Protein AF-A0A2V5UX01-F1 (afdb_monomer_lite)

Radius of gyration: 16.09 Å; chains: 1; bounding box: 35×37×45 Å

Foldseek 3Di:
DDADPVRHDDDDAPPPPADAWADWDADPVRWIWIFHQQQQWIFTAHVRRHTPDIAAGGNDADDDRRTANRWAEKEADPQLKMKIRRFPGFWKIWIAHNVRHTDDMFEGDDQDFRHAPGFHDWYDDHQKIWTCRLVSQKIWIDGPRSHTDDIDHHPPVRNPPDDSVVVVVVVVVVPVPD

pLDDT: mean 90.13, std 15.72, range [29.72, 98.81]

Secondary structure (DSSP, 8-state):
-EE-TT--EEE---TTT-SSEEEEEE-TTS-EEEEETTTTEEEEE-TT--EEEEEE-TT---SSSS--SSEEEEEE-TTS-EEEEE-SSS-EEEEE-TTS-EEEEE--BSSSTT-BS-EEEEEEETTEEEEEETTTTEEEEEETT--EEEEEE--TTTTTTS-HHHHHHHHHHTTS--

Sequence (178 aa):
MEFDSSGKFIRSIADDLFVTAHTVRVDAEDKIWTTDVGAHVVLKLSPEGRVLLALGRMRMPGDDVLHFNQPTDVAFDRDGNFYVTDGEGNSRVLKFDKYGNVLLGWGMKGSGPGQFDLPHSIAIDGDLVYVGDRENARIQIFDRNGRFLREWKLGPLLVFALHPIILLTCAMQSRAAF

Structure (mmCIF, N/CA/C/O backbone):
data_AF-A0A2V5UX01-F1
#
_entry.id   AF-A0A2V5UX01-F1
#
loop_
_atom_site.group_PDB
_atom_site.id
_atom_site.type_symbol
_atom_site.label_atom_id
_atom_site.label_alt_id
_atom_site.label_comp_id
_atom_site.label_asym_id
_atom_site.label_entity_id
_atom_site.label_seq_id
_atom_site.pdbx_PDB_ins_code
_atom_site.Cartn_x
_atom_site.Cartn_y
_atom_site.Cartn_z
_atom_site.occupancy
_atom_site.B_iso_or_equiv
_atom_site.auth_seq_id
_atom_site.auth_comp_id
_atom_site.auth_asym_id
_atom_site.auth_atom_id
_atom_site.pdbx_PDB_model_num
ATOM 1 N N . MET A 1 1 ? -7.354 8.262 15.569 1.00 89.50 1 MET A N 1
ATOM 2 C CA . MET A 1 1 ? -8.396 9.235 15.971 1.00 89.50 1 MET A CA 1
ATOM 3 C C . MET A 1 1 ? -9.521 9.233 14.951 1.00 89.50 1 MET A C 1
ATOM 5 O O . MET A 1 1 ? -9.234 9.153 13.763 1.00 89.50 1 MET A O 1
ATOM 9 N N . GLU A 1 2 ? -10.763 9.326 15.413 1.00 91.88 2 GLU A N 1
ATOM 10 C CA . GLU A 1 2 ? -11.978 9.385 14.597 1.00 91.88 2 GLU A CA 1
ATOM 11 C C . GLU A 1 2 ? -12.677 10.735 14.804 1.00 91.88 2 GLU A C 1
ATOM 13 O O . GLU A 1 2 ? -12.771 11.226 15.935 1.00 91.88 2 GLU A O 1
ATOM 18 N N . PHE A 1 3 ? -13.164 11.325 13.714 1.00 95.12 3 PHE A N 1
ATOM 19 C CA . PHE A 1 3 ? -13.845 12.617 13.695 1.00 95.12 3 PHE A CA 1
ATOM 20 C C . PHE A 1 3 ? -15.137 12.502 12.885 1.00 95.12 3 PHE A C 1
ATOM 22 O O . PHE A 1 3 ? -15.183 11.755 11.909 1.00 95.12 3 PHE A O 1
ATOM 29 N N . ASP A 1 4 ? -16.175 13.245 13.269 1.00 94.81 4 ASP A N 1
ATOM 30 C CA . ASP A 1 4 ? -17.391 13.338 12.461 1.00 94.81 4 ASP A CA 1
ATOM 31 C C . ASP A 1 4 ? -17.188 14.232 11.225 1.00 94.81 4 ASP A C 1
ATOM 33 O O . ASP A 1 4 ? -16.156 14.882 11.048 1.00 94.81 4 ASP A O 1
ATOM 37 N N . SER A 1 5 ? -18.204 14.296 10.363 1.00 95.31 5 SER A N 1
ATOM 38 C CA . SER A 1 5 ? -18.174 15.123 9.146 1.00 95.31 5 SER A CA 1
ATOM 39 C C . SER A 1 5 ? -18.005 16.632 9.393 1.00 95.31 5 SER A C 1
ATOM 41 O O . SER A 1 5 ? -17.658 17.358 8.465 1.00 95.31 5 SER A O 1
ATOM 43 N N . SER A 1 6 ? -18.223 17.111 10.624 1.00 96.75 6 SER A N 1
ATOM 44 C CA . SER A 1 6 ? -17.967 18.502 11.022 1.00 96.75 6 SER A CA 1
ATOM 45 C C . SER A 1 6 ? -16.537 18.727 11.532 1.00 96.75 6 SER A C 1
ATOM 47 O O . SER A 1 6 ? -16.153 19.863 11.806 1.00 96.75 6 SER A O 1
ATOM 49 N N . GLY A 1 7 ? -15.741 17.659 11.657 1.00 95.56 7 GLY A N 1
ATOM 50 C CA . GLY A 1 7 ? -14.399 17.680 12.231 1.00 95.56 7 GLY A CA 1
ATOM 51 C C . GLY A 1 7 ? -14.376 17.573 13.757 1.00 95.56 7 GLY A C 1
ATOM 52 O O . GLY A 1 7 ? -13.318 17.742 14.364 1.00 95.56 7 GLY A O 1
ATOM 53 N N . LYS A 1 8 ? -15.510 17.288 14.410 1.00 97.44 8 LYS A N 1
ATOM 54 C CA . LYS A 1 8 ? -15.546 17.088 15.862 1.00 97.44 8 LYS A CA 1
ATOM 55 C C . LYS A 1 8 ? -14.956 15.724 16.206 1.00 97.44 8 LYS A C 1
ATOM 57 O O . LYS A 1 8 ? -15.347 14.708 15.640 1.00 97.44 8 LYS A O 1
ATOM 62 N N . PHE A 1 9 ? -14.044 15.703 17.176 1.00 96.62 9 PHE A N 1
ATOM 63 C CA . PHE A 1 9 ? -13.471 14.468 17.705 1.00 96.62 9 PHE A CA 1
ATOM 64 C C . PHE A 1 9 ? -14.555 13.564 18.309 1.00 96.62 9 PHE A C 1
ATOM 66 O O . PHE A 1 9 ? -15.358 14.013 19.131 1.00 96.62 9 PHE A O 1
ATOM 73 N N . ILE A 1 10 ? -14.544 12.291 17.913 1.00 95.38 10 ILE A N 1
ATOM 74 C CA . ILE A 1 10 ? -15.438 11.250 18.428 1.00 95.38 10 ILE A CA 1
ATOM 75 C C . ILE A 1 10 ? -14.697 10.404 19.464 1.00 95.38 10 ILE A C 1
ATOM 77 O O . ILE A 1 10 ? -15.133 10.307 20.610 1.00 95.38 10 ILE A O 1
ATOM 81 N N . ARG A 1 11 ? -13.585 9.775 19.063 1.00 94.38 11 ARG A N 1
ATOM 82 C CA . ARG A 1 11 ? -12.792 8.872 19.911 1.00 94.38 11 ARG A CA 1
ATOM 83 C C . ARG A 1 11 ? -11.397 8.626 19.344 1.00 94.38 11 ARG A C 1
ATOM 85 O O . ARG A 1 11 ? -11.111 8.939 18.186 1.00 94.38 11 ARG A O 1
ATOM 92 N N . SER A 1 12 ? -10.544 8.003 20.149 1.00 92.31 12 SER A N 1
ATOM 93 C CA . SER A 1 12 ? -9.325 7.367 19.657 1.00 92.31 12 SER A CA 1
ATOM 94 C C . SER A 1 12 ? -9.473 5.846 19.616 1.00 92.31 12 SER A C 1
ATOM 96 O O . SER A 1 12 ? -10.369 5.284 20.246 1.00 92.31 12 SER A O 1
ATOM 98 N N . ILE A 1 13 ? -8.665 5.198 18.780 1.00 90.31 13 ILE A N 1
ATOM 99 C CA . ILE A 1 13 ? -8.782 3.777 18.439 1.00 90.31 13 ILE A CA 1
ATOM 100 C C . ILE A 1 13 ? -7.376 3.180 18.468 1.00 90.31 13 ILE A C 1
ATOM 102 O O . ILE A 1 13 ? -6.502 3.673 17.758 1.00 90.31 13 ILE A O 1
ATOM 106 N N . ALA A 1 14 ? -7.200 2.100 19.239 1.00 87.50 14 ALA A N 1
ATOM 107 C CA . ALA A 1 14 ? -5.964 1.316 19.319 1.00 87.50 14 ALA A CA 1
ATOM 108 C C . ALA A 1 14 ? -4.705 2.130 19.704 1.00 87.50 14 ALA A C 1
ATOM 110 O O . ALA A 1 14 ? -3.637 1.925 19.134 1.00 87.50 14 ALA A O 1
ATOM 111 N N . ASP A 1 15 ? -4.829 3.032 20.685 1.00 85.00 15 ASP A N 1
ATOM 112 C CA . ASP A 1 15 ? -3.776 3.993 21.065 1.00 85.00 15 ASP A CA 1
ATOM 113 C C . ASP A 1 15 ? -2.427 3.351 21.426 1.00 85.00 15 ASP A C 1
ATOM 115 O O . ASP A 1 15 ? -1.381 3.898 21.092 1.00 85.00 15 ASP A O 1
ATOM 119 N N . ASP A 1 16 ? -2.445 2.163 22.033 1.00 87.56 16 ASP A N 1
ATOM 120 C CA . ASP A 1 16 ? -1.235 1.467 22.492 1.00 87.56 16 ASP A CA 1
ATOM 121 C C . ASP A 1 16 ? -0.698 0.431 21.489 1.00 87.56 16 ASP A C 1
ATOM 123 O O . ASP A 1 16 ? 0.239 -0.313 21.787 1.00 87.56 16 ASP A O 1
ATOM 127 N N . LEU A 1 17 ? -1.314 0.324 20.309 1.00 89.38 17 LEU A N 1
ATOM 128 C CA . LEU A 1 17 ? -0.977 -0.715 19.335 1.00 89.38 17 LEU A CA 1
ATOM 129 C C . LEU A 1 17 ? 0.188 -0.319 18.419 1.00 89.38 17 LEU A C 1
ATOM 131 O O . LEU A 1 17 ? 0.858 -1.195 17.869 1.00 89.38 17 LEU A O 1
ATOM 135 N N . PHE A 1 18 ? 0.420 0.982 18.246 1.00 92.06 18 PHE A N 1
ATOM 136 C CA . PHE A 1 18 ? 1.314 1.513 17.224 1.00 92.06 18 PHE A CA 1
ATOM 137 C C . PHE A 1 18 ? 2.659 1.964 17.790 1.00 92.06 18 PHE A C 1
ATOM 139 O O . PHE A 1 18 ? 2.744 2.542 18.871 1.00 92.06 18 PHE A O 1
ATOM 146 N N . VAL A 1 19 ? 3.718 1.733 17.019 1.00 93.94 19 VAL A N 1
ATOM 147 C CA . VAL A 1 19 ? 5.038 2.332 17.230 1.00 93.94 19 VAL A CA 1
ATOM 148 C C . VAL A 1 19 ? 5.130 3.616 16.412 1.00 93.94 19 VAL A C 1
ATOM 150 O O . VAL A 1 19 ? 5.287 4.694 16.978 1.00 93.94 19 VAL A O 1
ATOM 153 N N . THR A 1 20 ? 4.969 3.502 15.091 1.00 93.69 20 THR A N 1
ATOM 154 C CA . THR A 1 20 ? 4.956 4.634 14.160 1.00 93.69 20 THR A CA 1
ATOM 155 C C . THR A 1 20 ? 3.953 4.339 13.046 1.00 93.69 20 THR A C 1
ATOM 157 O O . THR A 1 20 ? 4.323 3.918 11.948 1.00 93.69 20 THR A O 1
ATOM 160 N N . ALA A 1 21 ? 2.662 4.528 13.331 1.00 92.12 21 ALA A N 1
ATOM 161 C CA . ALA A 1 21 ? 1.619 4.407 12.314 1.00 92.12 21 ALA A CA 1
ATOM 162 C C . ALA A 1 21 ? 1.885 5.380 11.153 1.00 92.12 21 ALA A C 1
ATOM 164 O O . ALA A 1 21 ? 2.229 6.541 11.380 1.00 92.12 21 ALA A O 1
ATOM 165 N N . HIS A 1 22 ? 1.722 4.906 9.919 1.00 94.12 22 HIS A N 1
ATOM 166 C CA . HIS A 1 22 ? 2.089 5.643 8.714 1.00 94.12 22 HIS A CA 1
ATOM 167 C C . HIS A 1 22 ? 0.890 5.899 7.790 1.00 94.12 22 HIS A C 1
ATOM 169 O O . HIS A 1 22 ? 0.551 7.055 7.544 1.00 94.12 22 HIS A O 1
ATOM 175 N N . THR A 1 23 ? 0.197 4.853 7.320 1.00 94.50 23 THR A N 1
ATOM 176 C CA . THR A 1 23 ? -1.067 5.000 6.570 1.00 94.50 23 THR A CA 1
ATOM 177 C C . THR A 1 23 ? -2.269 4.601 7.417 1.00 94.50 23 THR A C 1
ATOM 179 O O . THR A 1 23 ? -2.175 3.749 8.302 1.00 94.50 23 THR A O 1
ATOM 182 N N . VAL A 1 24 ? -3.426 5.166 7.071 1.00 95.38 24 VAL A N 1
ATOM 183 C CA . VAL A 1 24 ? -4.736 4.640 7.451 1.00 95.38 24 VAL A CA 1
ATOM 184 C C . VAL A 1 24 ? -5.633 4.566 6.214 1.00 95.38 24 VAL A C 1
ATOM 186 O O . VAL A 1 24 ? -5.694 5.496 5.399 1.00 95.38 24 VAL A O 1
ATOM 189 N N . ARG A 1 25 ? -6.314 3.433 6.050 1.00 95.81 25 ARG A N 1
ATOM 190 C CA . ARG A 1 25 ? -7.297 3.162 4.993 1.00 95.81 25 ARG A CA 1
ATOM 191 C C . ARG A 1 25 ? -8.520 2.500 5.615 1.00 95.81 25 ARG A C 1
ATOM 193 O O . ARG A 1 25 ? -8.397 1.816 6.623 1.00 95.81 25 ARG A O 1
ATOM 200 N N . VAL A 1 26 ? -9.683 2.687 5.007 1.00 95.25 26 VAL A N 1
ATOM 201 C CA . VAL A 1 26 ? -10.911 1.981 5.391 1.00 95.25 26 VAL A CA 1
ATOM 202 C C . VAL A 1 26 ? -11.383 1.196 4.176 1.00 95.25 26 VAL A C 1
ATOM 204 O O . VAL A 1 26 ? -11.470 1.762 3.085 1.00 95.25 26 VAL A O 1
ATOM 207 N N . ASP A 1 27 ? -11.603 -0.108 4.339 1.00 94.50 27 ASP A N 1
ATOM 208 C CA . ASP A 1 27 ? -12.132 -0.954 3.267 1.00 94.50 27 ASP A CA 1
ATOM 209 C C . ASP A 1 27 ? -13.669 -0.878 3.181 1.00 94.50 27 ASP A C 1
ATOM 211 O O . ASP A 1 27 ? -14.335 -0.234 3.992 1.00 94.50 27 ASP A O 1
ATOM 215 N N . ALA A 1 28 ? -14.255 -1.525 2.170 1.00 92.81 28 ALA A N 1
ATOM 216 C CA . ALA A 1 28 ? -15.702 -1.496 1.937 1.00 92.81 28 ALA A CA 1
ATOM 217 C C . ALA A 1 28 ? -16.532 -2.165 3.056 1.00 92.81 28 ALA A C 1
ATOM 219 O O . ALA A 1 28 ? -17.752 -2.019 3.080 1.00 92.81 28 ALA A O 1
ATOM 220 N N . GLU A 1 29 ? -15.887 -2.895 3.970 1.00 94.56 29 GLU A N 1
ATOM 221 C CA . GLU A 1 29 ? -16.506 -3.570 5.114 1.00 94.56 29 GLU A CA 1
ATOM 222 C C . GLU A 1 29 ? -16.280 -2.804 6.431 1.00 94.56 29 GLU A C 1
ATOM 224 O O . GLU A 1 29 ? -16.446 -3.376 7.518 1.00 94.56 29 GLU A O 1
ATOM 229 N N . ASP A 1 30 ? -15.884 -1.529 6.345 1.00 94.75 30 ASP A N 1
ATOM 230 C CA . ASP A 1 30 ? -15.575 -0.645 7.476 1.00 94.75 30 ASP A CA 1
ATOM 231 C C . ASP A 1 30 ? -14.381 -1.128 8.319 1.00 94.75 30 ASP A C 1
ATOM 233 O O . ASP A 1 30 ? -14.264 -0.859 9.513 1.00 94.75 30 ASP A O 1
ATOM 237 N N . LYS A 1 31 ? -13.470 -1.910 7.729 1.00 96.50 31 LYS A N 1
ATOM 238 C CA . LYS A 1 31 ? -12.262 -2.353 8.433 1.00 96.50 31 LYS A CA 1
ATOM 239 C C . LYS A 1 31 ? -11.163 -1.333 8.241 1.00 96.50 31 LYS A C 1
ATOM 241 O O . LYS A 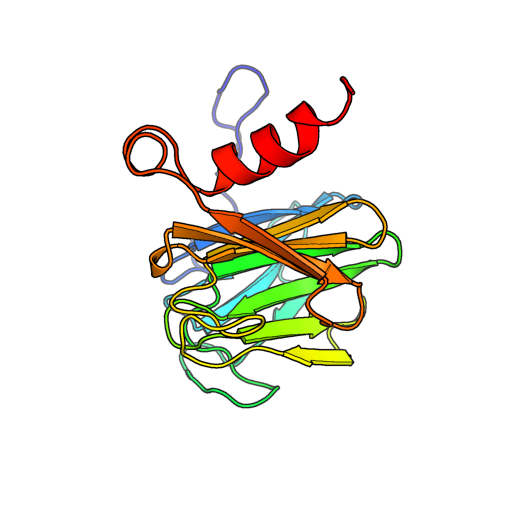1 31 ? -10.919 -0.856 7.134 1.00 96.50 31 LYS A O 1
ATOM 246 N N . ILE A 1 32 ? -10.480 -1.031 9.335 1.00 96.88 32 ILE A N 1
ATOM 247 C CA . ILE A 1 32 ? -9.413 -0.041 9.368 1.00 96.88 32 ILE A CA 1
ATOM 248 C C . ILE A 1 32 ? -8.107 -0.764 9.076 1.00 96.88 32 ILE A C 1
ATOM 250 O O . ILE A 1 32 ? -7.737 -1.694 9.784 1.00 96.88 32 ILE A O 1
ATOM 254 N N . TRP A 1 33 ? -7.396 -0.336 8.049 1.00 97.50 33 TRP A N 1
ATOM 255 C CA . TRP A 1 33 ? -6.088 -0.859 7.700 1.00 97.50 33 TRP A CA 1
ATOM 256 C C . TRP A 1 33 ? -5.018 0.171 7.987 1.00 97.50 33 TRP A C 1
ATOM 258 O O . TRP A 1 33 ? -5.166 1.340 7.629 1.00 97.50 33 TRP A O 1
ATOM 268 N N . THR A 1 34 ? -3.930 -0.272 8.599 1.00 97.12 34 THR A N 1
ATOM 269 C CA . THR A 1 34 ? -2.795 0.585 8.910 1.00 97.12 34 THR A CA 1
ATOM 270 C C . THR A 1 34 ? -1.490 -0.083 8.529 1.00 97.12 34 THR A C 1
ATOM 272 O O . THR A 1 34 ? -1.327 -1.298 8.633 1.00 97.12 34 THR A O 1
ATOM 275 N N . THR A 1 35 ? -0.545 0.734 8.091 1.00 97.50 35 THR A N 1
ATOM 276 C CA . THR A 1 35 ? 0.865 0.368 8.031 1.00 97.50 35 THR A CA 1
ATOM 277 C C . THR A 1 35 ? 1.548 0.999 9.231 1.00 97.50 35 THR A C 1
ATOM 279 O O . THR A 1 35 ? 1.281 2.154 9.569 1.00 97.50 35 THR A O 1
ATOM 282 N N . ASP A 1 36 ? 2.412 0.245 9.895 1.00 96.62 36 ASP A N 1
ATOM 283 C CA . ASP A 1 36 ? 3.252 0.754 10.970 1.00 96.62 36 ASP A CA 1
ATOM 284 C C . ASP A 1 36 ? 4.710 0.555 10.574 1.00 96.62 36 ASP A C 1
ATOM 286 O O . ASP A 1 36 ? 5.227 -0.568 10.560 1.00 96.62 36 ASP A O 1
ATOM 290 N N . VAL A 1 37 ? 5.367 1.658 10.218 1.00 95.88 37 VAL A N 1
ATOM 291 C CA . VAL A 1 37 ? 6.749 1.618 9.737 1.00 95.88 37 VAL A CA 1
ATOM 292 C C . VAL A 1 37 ? 7.711 1.256 10.861 1.00 95.88 37 VAL A C 1
ATOM 294 O O . VAL A 1 37 ? 8.654 0.505 10.624 1.00 95.88 37 VAL A O 1
ATOM 297 N N . GLY A 1 38 ? 7.444 1.714 12.087 1.00 94.69 38 GLY A N 1
ATOM 298 C CA . GLY A 1 38 ? 8.281 1.453 13.260 1.00 94.69 38 GLY A CA 1
ATOM 299 C C . GLY A 1 38 ? 8.133 0.029 13.795 1.00 94.69 38 GLY A C 1
ATOM 300 O O . GLY A 1 38 ? 9.056 -0.513 14.402 1.00 94.69 38 GLY A O 1
ATOM 301 N N . ALA A 1 39 ? 6.981 -0.596 13.558 1.00 96.94 39 ALA A N 1
ATOM 302 C CA . ALA A 1 39 ? 6.729 -1.986 13.909 1.00 96.94 39 ALA A CA 1
ATOM 303 C C . ALA A 1 39 ? 6.946 -2.965 12.742 1.00 96.94 39 ALA A C 1
ATOM 305 O O . ALA A 1 39 ? 6.958 -4.168 12.990 1.00 96.94 39 ALA A O 1
ATOM 306 N N . HIS A 1 40 ? 7.149 -2.481 11.513 1.00 97.88 40 HIS A N 1
ATOM 307 C CA . HIS A 1 40 ? 7.311 -3.285 10.293 1.00 97.88 40 HIS A CA 1
ATOM 308 C C . HIS A 1 40 ? 6.134 -4.234 10.017 1.00 97.88 40 HIS A C 1
ATOM 310 O O . HIS A 1 40 ? 6.318 -5.382 9.604 1.00 97.88 40 HIS A O 1
ATOM 316 N N . VAL A 1 41 ? 4.912 -3.765 10.272 1.00 98.00 41 VAL A N 1
ATOM 317 C CA . VAL A 1 41 ? 3.694 -4.569 10.106 1.00 98.00 41 VAL A CA 1
ATOM 318 C C . VAL A 1 41 ? 2.611 -3.817 9.354 1.00 98.00 41 VAL A C 1
ATOM 320 O O . VAL A 1 41 ? 2.578 -2.586 9.321 1.00 98.00 41 VAL A O 1
ATOM 323 N N . VAL A 1 42 ? 1.692 -4.591 8.785 1.00 98.19 42 VAL A N 1
ATOM 324 C CA . VAL A 1 42 ? 0.399 -4.105 8.300 1.00 98.19 42 VAL A CA 1
ATOM 325 C C . VAL A 1 42 ? -0.690 -4.748 9.142 1.00 98.19 42 VAL A C 1
ATOM 327 O O . VAL A 1 42 ? -0.696 -5.968 9.320 1.00 98.19 42 VAL A O 1
ATOM 330 N N . LEU A 1 43 ? -1.602 -3.938 9.671 1.00 97.44 43 LEU A N 1
ATOM 331 C CA . LEU A 1 43 ? -2.693 -4.392 10.524 1.00 97.44 43 LEU A CA 1
ATOM 332 C C . LEU A 1 43 ? -4.036 -4.127 9.847 1.00 97.44 43 LEU A C 1
ATOM 334 O O . LEU A 1 43 ? -4.265 -3.044 9.316 1.00 97.44 43 LEU A O 1
ATOM 338 N N . LYS A 1 44 ? -4.936 -5.109 9.919 1.00 97.38 44 LYS A N 1
ATOM 339 C CA . LYS A 1 44 ? -6.373 -4.938 9.672 1.00 97.38 44 LYS A CA 1
ATOM 340 C C . LYS A 1 44 ? -7.080 -4.949 11.014 1.00 97.38 44 LYS A C 1
ATOM 342 O O . LYS A 1 44 ? -6.904 -5.893 11.786 1.00 97.38 44 LYS A O 1
ATOM 347 N N . LEU A 1 45 ? -7.909 -3.952 11.273 1.00 97.25 45 LEU A N 1
ATOM 348 C CA . LEU A 1 45 ? -8.644 -3.774 12.513 1.00 97.25 45 LEU A CA 1
ATOM 349 C C . LEU A 1 45 ? -10.153 -3.737 12.255 1.00 97.25 45 LEU A C 1
ATOM 351 O O . LEU A 1 45 ? -10.615 -3.330 11.187 1.00 97.25 45 LEU A O 1
ATOM 355 N N . SER A 1 46 ? -10.937 -4.135 13.253 1.00 97.06 46 SER A N 1
ATOM 356 C CA . SER A 1 46 ? -12.366 -3.825 13.294 1.00 97.06 46 SER A CA 1
ATOM 357 C C . SER A 1 46 ? -12.586 -2.318 13.524 1.00 97.06 46 SER A C 1
ATOM 359 O O . SER A 1 46 ? -11.659 -1.645 13.991 1.00 97.06 46 SER A O 1
ATOM 361 N N . PRO A 1 47 ? -13.797 -1.780 13.279 1.00 94.75 47 PRO A N 1
ATOM 362 C CA . PRO A 1 47 ? -14.127 -0.392 13.626 1.00 94.75 47 PRO A CA 1
ATOM 363 C C . PRO A 1 47 ? -13.857 -0.066 15.105 1.00 94.75 47 PRO A C 1
ATOM 365 O O . PRO A 1 47 ? -13.532 1.058 15.477 1.00 94.75 47 PRO A O 1
ATOM 368 N N . GLU A 1 48 ? -13.954 -1.058 15.987 1.00 93.81 48 GLU A N 1
ATOM 369 C CA . GLU A 1 48 ? -13.696 -0.932 17.424 1.00 93.81 48 GLU A CA 1
ATOM 370 C C . GLU A 1 48 ? -12.199 -0.974 17.778 1.00 93.81 48 GLU A C 1
ATOM 372 O O . GLU A 1 48 ? -11.852 -0.815 18.945 1.00 93.81 48 GLU A O 1
ATOM 377 N N . GLY A 1 49 ? -11.311 -1.187 16.802 1.00 93.75 49 GLY A N 1
ATOM 378 C CA . GLY A 1 49 ? -9.861 -1.249 16.999 1.00 93.75 49 GLY A CA 1
ATOM 379 C C . GLY A 1 49 ? -9.314 -2.631 17.350 1.00 93.75 49 GLY A C 1
ATOM 380 O O . GLY A 1 49 ? -8.165 -2.739 17.771 1.00 93.75 49 GLY A O 1
ATOM 381 N N . ARG A 1 50 ? -10.100 -3.705 17.193 1.00 94.88 50 ARG A N 1
ATOM 382 C CA . ARG A 1 50 ? -9.611 -5.076 17.428 1.00 94.88 50 ARG A CA 1
ATOM 383 C C . ARG A 1 50 ? -8.795 -5.556 16.238 1.00 94.88 50 ARG A C 1
ATOM 385 O O . ARG A 1 50 ? -9.267 -5.443 15.114 1.00 94.88 50 ARG A O 1
ATOM 392 N N . VAL A 1 51 ? -7.631 -6.157 16.474 1.00 96.00 51 VAL A N 1
ATOM 393 C CA . VAL A 1 51 ? -6.815 -6.749 15.403 1.00 96.00 51 VAL A CA 1
ATOM 394 C C . VAL A 1 51 ? -7.530 -7.957 14.795 1.00 96.00 51 VAL A C 1
ATOM 396 O O . VAL A 1 51 ? -7.868 -8.905 15.500 1.00 96.00 51 VAL A O 1
ATOM 399 N N . LEU A 1 52 ? -7.752 -7.912 13.483 1.00 96.88 52 LEU A N 1
ATOM 400 C CA . LEU A 1 52 ? -8.345 -8.980 12.673 1.00 96.88 52 LEU A CA 1
ATOM 401 C C . LEU A 1 52 ? -7.298 -9.705 11.819 1.00 96.88 52 LEU A C 1
ATOM 403 O O . LEU A 1 52 ? -7.439 -10.895 11.561 1.00 96.88 52 LEU A O 1
ATOM 407 N N . LEU A 1 53 ? -6.258 -8.990 11.381 1.00 96.75 53 LEU A N 1
ATOM 408 C CA . LEU A 1 53 ? -5.118 -9.532 10.641 1.00 96.75 53 LEU A CA 1
ATOM 409 C C . LEU A 1 53 ? -3.863 -8.746 11.016 1.00 96.75 53 LEU A C 1
ATOM 411 O O .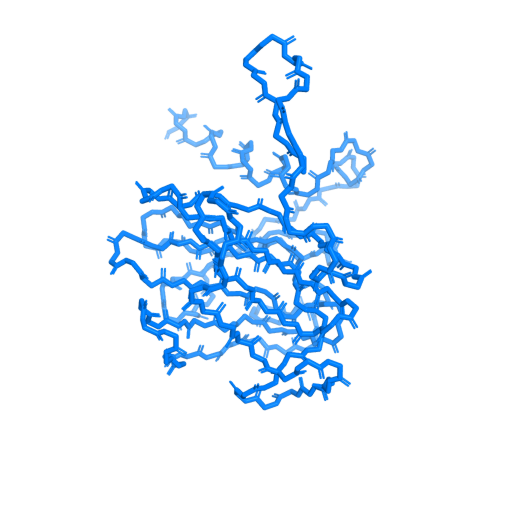 LEU A 1 53 ? -3.916 -7.523 11.154 1.00 96.75 53 LEU A O 1
ATOM 415 N N . ALA A 1 54 ? -2.741 -9.449 11.130 1.00 96.69 54 ALA A N 1
ATOM 416 C CA . ALA A 1 54 ? -1.419 -8.857 11.252 1.00 96.69 54 ALA A CA 1
ATOM 417 C C . ALA A 1 54 ? -0.477 -9.527 10.250 1.00 96.69 54 ALA A C 1
ATOM 419 O O . ALA A 1 54 ? -0.332 -10.750 10.248 1.00 96.69 54 ALA A O 1
ATOM 420 N N . LEU A 1 55 ? 0.150 -8.720 9.401 1.00 97.94 55 LEU A N 1
ATOM 421 C CA . LEU A 1 55 ? 1.136 -9.150 8.415 1.00 97.94 55 LEU A CA 1
ATOM 422 C C . LEU A 1 55 ? 2.500 -8.582 8.791 1.00 97.94 55 LEU A C 1
ATOM 424 O O . LEU A 1 55 ? 2.586 -7.461 9.291 1.00 97.94 55 LEU A O 1
ATOM 428 N N . GLY A 1 56 ? 3.561 -9.334 8.508 1.00 96.75 56 GLY A N 1
ATOM 429 C CA . GLY A 1 56 ? 4.901 -9.028 8.995 1.00 96.75 56 GLY A CA 1
ATOM 430 C C . GLY A 1 56 ? 5.211 -9.710 10.329 1.00 96.75 56 GLY A C 1
ATOM 431 O O . GLY A 1 56 ? 4.461 -10.551 10.845 1.00 96.75 56 GLY A O 1
ATOM 432 N N . ARG A 1 57 ? 6.347 -9.330 10.909 1.00 95.69 57 ARG A N 1
ATOM 433 C CA . ARG A 1 57 ? 6.775 -9.736 12.249 1.00 95.69 57 ARG A CA 1
ATOM 434 C C . ARG A 1 57 ? 7.120 -8.471 13.018 1.00 95.69 57 ARG A C 1
ATOM 436 O O . ARG A 1 57 ? 8.007 -7.721 12.623 1.00 95.69 57 ARG A O 1
ATOM 443 N N . MET A 1 58 ? 6.384 -8.225 14.099 1.00 93.94 58 MET A N 1
ATOM 444 C CA . MET A 1 58 ? 6.497 -6.989 14.868 1.00 93.94 58 MET A CA 1
ATOM 445 C C . MET A 1 58 ? 7.950 -6.739 15.293 1.00 93.94 58 MET A C 1
ATOM 447 O O . MET A 1 58 ? 8.552 -7.579 15.959 1.00 93.94 58 MET A O 1
ATOM 451 N N . ARG A 1 59 ? 8.493 -5.574 14.914 1.00 94.88 59 ARG A N 1
ATOM 452 C CA . ARG A 1 59 ? 9.875 -5.133 15.191 1.00 94.88 59 ARG A CA 1
ATOM 453 C C . ARG A 1 59 ? 10.965 -6.058 14.631 1.00 94.88 59 ARG A C 1
ATOM 455 O O . ARG A 1 59 ? 12.092 -6.044 15.118 1.00 94.88 59 ARG A O 1
ATOM 462 N N . MET A 1 60 ? 10.646 -6.842 13.605 1.00 97.19 60 MET A N 1
ATOM 463 C CA . MET A 1 60 ? 11.600 -7.688 12.892 1.00 97.19 60 MET A CA 1
ATOM 464 C C . MET A 1 60 ? 11.573 -7.305 11.407 1.00 97.19 60 MET A C 1
ATOM 466 O O . MET A 1 60 ? 10.746 -7.836 10.663 1.00 97.19 60 MET A O 1
ATOM 470 N N . PRO A 1 61 ? 12.417 -6.351 10.970 1.00 97.81 61 PRO A N 1
ATOM 471 C CA . PRO A 1 61 ? 12.475 -5.982 9.564 1.00 97.81 61 PRO A CA 1
ATOM 472 C C . PRO A 1 61 ? 13.049 -7.125 8.721 1.00 97.81 61 PRO A C 1
ATOM 474 O O . PRO A 1 61 ? 13.898 -7.886 9.189 1.00 97.81 61 PRO A O 1
ATOM 477 N N . GLY A 1 62 ? 12.625 -7.217 7.464 1.00 97.81 62 GLY A N 1
ATOM 478 C CA . GLY A 1 62 ? 13.157 -8.184 6.506 1.00 97.81 62 GLY A CA 1
ATOM 479 C C . GLY A 1 62 ? 12.616 -7.980 5.094 1.00 97.81 62 GLY A C 1
ATOM 480 O O . GLY A 1 62 ? 11.739 -7.149 4.858 1.00 97.81 62 GLY A O 1
ATOM 481 N N . ASP A 1 63 ? 13.157 -8.740 4.150 1.00 96.88 63 ASP A N 1
ATOM 482 C CA . ASP A 1 63 ? 12.854 -8.661 2.717 1.00 96.88 63 ASP A CA 1
ATOM 483 C C . ASP A 1 63 ? 12.323 -9.982 2.137 1.00 96.88 63 ASP A C 1
ATOM 485 O O . ASP A 1 63 ? 12.102 -10.095 0.930 1.00 96.88 63 ASP A O 1
ATOM 489 N N . ASP A 1 64 ? 12.049 -10.978 2.979 1.00 95.62 64 ASP A N 1
ATOM 490 C CA . ASP A 1 64 ? 11.322 -12.176 2.570 1.00 95.62 64 ASP A CA 1
ATOM 491 C C . ASP A 1 64 ? 9.802 -11.913 2.483 1.00 95.62 64 ASP A C 1
ATOM 493 O O . ASP A 1 64 ? 9.331 -10.780 2.595 1.00 95.62 64 ASP A O 1
ATOM 497 N N . VAL A 1 65 ? 9.017 -12.955 2.209 1.00 90.56 65 VAL A N 1
ATOM 498 C CA . VAL A 1 65 ? 7.554 -12.866 2.038 1.00 90.56 65 VAL A CA 1
ATOM 499 C C . VAL A 1 65 ? 6.768 -12.774 3.353 1.00 90.56 65 VAL A C 1
ATOM 501 O O . VAL A 1 65 ? 5.569 -12.510 3.326 1.00 90.56 65 VAL A O 1
ATOM 504 N N . LEU A 1 66 ? 7.408 -13.021 4.497 1.00 93.44 66 LEU A N 1
ATOM 505 C CA . LEU A 1 66 ? 6.790 -12.997 5.826 1.00 93.44 66 LEU A CA 1
ATOM 506 C C . LEU A 1 66 ? 7.135 -11.736 6.624 1.00 93.44 66 LEU A C 1
ATOM 508 O O . LEU A 1 66 ? 6.486 -11.474 7.640 1.00 93.44 66 LEU A O 1
ATOM 512 N N . HIS A 1 67 ? 8.138 -10.979 6.187 1.00 98.00 67 HIS A N 1
ATOM 513 C CA . HIS A 1 67 ? 8.606 -9.756 6.824 1.00 98.00 67 HIS A CA 1
ATOM 514 C C . HIS A 1 67 ? 8.392 -8.549 5.908 1.00 98.00 67 HIS A C 1
ATOM 516 O O . HIS A 1 67 ? 8.408 -8.660 4.683 1.00 98.00 67 HIS A O 1
ATOM 522 N N . PHE A 1 68 ? 8.219 -7.383 6.521 1.00 98.44 68 PHE A N 1
ATOM 523 C CA . PHE A 1 68 ? 8.312 -6.097 5.838 1.00 98.44 68 PHE A CA 1
ATOM 524 C C . PHE A 1 68 ? 9.536 -5.350 6.343 1.00 98.44 68 PHE A C 1
ATOM 526 O O . PHE A 1 68 ? 10.042 -5.642 7.426 1.00 98.44 68 PHE A O 1
ATOM 533 N N . ASN A 1 69 ? 9.965 -4.334 5.608 1.00 98.25 69 ASN A N 1
ATOM 534 C CA . ASN A 1 69 ? 10.929 -3.368 6.096 1.00 98.25 69 ASN A CA 1
ATOM 535 C C . ASN A 1 69 ? 10.365 -1.972 5.858 1.00 98.25 69 ASN A C 1
ATOM 537 O O . ASN A 1 69 ? 10.608 -1.343 4.830 1.00 98.25 69 ASN A O 1
ATOM 541 N N . GLN A 1 70 ? 9.601 -1.519 6.854 1.00 97.56 70 GLN A N 1
ATOM 542 C CA . GLN A 1 70 ? 8.924 -0.222 6.857 1.00 97.56 70 GLN A CA 1
ATOM 543 C C . GLN A 1 70 ? 7.892 -0.104 5.708 1.00 97.56 70 GLN A C 1
ATOM 545 O O . GLN A 1 70 ? 8.103 0.623 4.732 1.00 97.56 70 GLN A O 1
ATOM 550 N N . PRO A 1 71 ? 6.757 -0.826 5.808 1.00 98.25 71 PRO A N 1
ATOM 551 C CA . PRO A 1 71 ? 5.702 -0.765 4.803 1.00 98.25 71 PRO A CA 1
ATOM 552 C C . PRO A 1 71 ? 5.001 0.596 4.822 1.00 98.25 71 PRO A C 1
ATOM 554 O O . PRO A 1 71 ? 4.736 1.151 5.886 1.00 98.25 71 PRO A O 1
ATOM 557 N N . THR A 1 72 ? 4.678 1.133 3.649 1.00 98.00 72 THR A N 1
ATOM 558 C CA . THR A 1 72 ? 4.249 2.528 3.490 1.00 98.00 72 THR A CA 1
ATOM 559 C C . THR A 1 72 ? 2.748 2.673 3.291 1.00 98.00 72 THR A C 1
ATOM 561 O O . THR A 1 72 ? 2.138 3.490 3.980 1.00 98.00 72 THR A O 1
ATOM 564 N N . ASP A 1 73 ? 2.119 1.883 2.419 1.00 98.44 73 ASP A N 1
ATOM 565 C CA . ASP A 1 73 ? 0.700 2.042 2.086 1.00 98.44 73 ASP A CA 1
ATOM 566 C C . ASP A 1 73 ? 0.020 0.725 1.677 1.00 98.44 73 ASP A C 1
ATOM 568 O O . ASP A 1 73 ? 0.687 -0.273 1.399 1.00 98.44 73 ASP A O 1
ATOM 572 N N . VAL A 1 74 ? -1.317 0.732 1.652 1.00 98.31 74 VAL A N 1
ATOM 573 C CA . VAL A 1 74 ? -2.160 -0.404 1.254 1.00 98.31 74 VAL A CA 1
ATOM 574 C C . VAL A 1 74 ? -3.311 0.028 0.336 1.00 98.31 74 VAL A C 1
ATOM 576 O O . VAL A 1 74 ? -3.918 1.080 0.538 1.00 98.31 74 VAL A O 1
ATOM 579 N N . ALA A 1 75 ? -3.634 -0.798 -0.664 1.00 97.88 75 ALA A N 1
ATOM 580 C CA . ALA A 1 75 ? -4.800 -0.635 -1.540 1.00 97.88 75 ALA A CA 1
ATOM 581 C C . ALA A 1 75 ? -5.488 -1.975 -1.828 1.00 97.88 75 ALA A C 1
ATOM 583 O O . ALA A 1 75 ? -4.864 -3.031 -1.732 1.00 97.88 75 ALA A O 1
ATOM 584 N N . PHE A 1 76 ? -6.762 -1.926 -2.218 1.00 96.69 76 PHE A N 1
ATOM 585 C CA . PHE A 1 76 ? -7.632 -3.097 -2.384 1.00 96.69 76 PHE A CA 1
ATOM 586 C C . PHE A 1 76 ? -8.161 -3.197 -3.817 1.00 96.69 76 PHE A C 1
ATOM 588 O O . PHE A 1 76 ? -8.504 -2.177 -4.417 1.00 96.69 76 PHE A O 1
ATOM 595 N N . ASP A 1 77 ? -8.245 -4.411 -4.360 1.00 95.06 77 ASP A N 1
ATOM 596 C CA . ASP A 1 77 ? -8.983 -4.671 -5.597 1.00 95.06 77 ASP A CA 1
ATOM 597 C C . ASP A 1 77 ? -10.429 -5.118 -5.311 1.00 95.06 77 ASP A C 1
ATOM 599 O O . ASP A 1 77 ? -10.839 -5.320 -4.167 1.00 95.06 77 ASP A O 1
ATOM 603 N N . ARG A 1 78 ? -11.233 -5.251 -6.372 1.00 92.62 78 ARG A N 1
ATOM 604 C CA . ARG A 1 78 ? -12.650 -5.643 -6.263 1.00 92.62 78 ARG A CA 1
ATOM 605 C C . ARG A 1 78 ? -12.859 -7.097 -5.832 1.00 92.62 78 ARG A C 1
ATOM 607 O O . ARG A 1 78 ? -13.959 -7.433 -5.405 1.00 92.62 78 ARG A O 1
ATOM 614 N N . ASP A 1 79 ? -11.828 -7.933 -5.928 1.00 93.19 79 ASP A N 1
ATOM 615 C CA . ASP A 1 79 ? -11.872 -9.339 -5.521 1.00 93.19 79 ASP A CA 1
ATOM 616 C C . ASP A 1 79 ? -11.525 -9.503 -4.024 1.00 93.19 79 ASP A C 1
ATOM 618 O O . ASP A 1 79 ? -11.551 -10.613 -3.483 1.00 93.19 79 ASP A O 1
ATOM 622 N N . GLY A 1 80 ? -11.221 -8.393 -3.337 1.00 93.19 80 GLY A N 1
ATOM 623 C CA . GLY A 1 80 ? -10.804 -8.360 -1.938 1.00 93.19 80 GLY A CA 1
ATOM 624 C C . GLY A 1 80 ? -9.323 -8.683 -1.737 1.00 93.19 80 GLY A C 1
ATOM 625 O O . GLY A 1 80 ? -8.882 -8.798 -0.594 1.00 93.19 80 GLY A O 1
ATOM 626 N N . ASN A 1 81 ? -8.546 -8.824 -2.816 1.00 97.12 81 ASN A N 1
ATOM 627 C CA . ASN A 1 81 ? -7.095 -8.871 -2.699 1.00 97.12 81 ASN A CA 1
ATOM 628 C C . ASN A 1 81 ? -6.590 -7.484 -2.318 1.00 97.12 81 ASN A C 1
ATOM 630 O O . ASN A 1 81 ? -7.215 -6.461 -2.615 1.00 97.12 81 ASN A O 1
ATOM 634 N N . PHE A 1 82 ? -5.415 -7.442 -1.714 1.00 98.12 82 PHE A N 1
ATOM 635 C CA . PHE A 1 82 ? -4.802 -6.184 -1.333 1.00 98.12 82 PHE A CA 1
ATOM 636 C C . PHE A 1 82 ? -3.319 -6.165 -1.649 1.00 98.12 82 PHE A C 1
ATOM 638 O O . PHE A 1 82 ? -2.670 -7.194 -1.830 1.00 98.12 82 PHE A O 1
ATOM 645 N N . TYR A 1 83 ? -2.801 -4.956 -1.762 1.00 98.62 83 TYR A N 1
ATOM 646 C CA . TYR A 1 83 ? -1.458 -4.679 -2.218 1.00 98.62 83 TYR A CA 1
ATOM 647 C C . TYR A 1 83 ? -0.795 -3.749 -1.223 1.00 98.62 83 TYR A C 1
ATOM 649 O O . TYR A 1 83 ? -1.394 -2.749 -0.839 1.00 98.62 83 TYR A O 1
ATOM 657 N N . VAL A 1 84 ? 0.428 -4.076 -0.828 1.00 98.56 84 VAL A N 1
ATOM 658 C CA . VAL A 1 84 ? 1.213 -3.309 0.136 1.00 98.56 84 VAL A CA 1
ATOM 659 C C . VAL A 1 84 ? 2.474 -2.815 -0.547 1.00 98.56 84 VAL A C 1
ATOM 661 O O . VAL A 1 84 ? 3.215 -3.611 -1.129 1.00 98.56 84 VAL A O 1
ATOM 664 N N . THR A 1 85 ? 2.736 -1.516 -0.458 1.00 98.50 85 THR A N 1
ATOM 665 C CA . THR A 1 85 ? 4.049 -0.964 -0.792 1.00 98.50 85 THR A CA 1
ATOM 666 C C . THR A 1 85 ? 4.978 -1.141 0.402 1.00 98.50 85 THR A C 1
ATOM 668 O O . THR A 1 85 ? 4.701 -0.664 1.500 1.00 98.50 85 THR A O 1
ATOM 671 N N . ASP A 1 86 ? 6.080 -1.852 0.194 1.00 98.25 86 ASP A N 1
ATOM 672 C CA . ASP A 1 86 ? 7.117 -2.100 1.193 1.00 98.25 86 ASP A CA 1
ATOM 673 C C . ASP A 1 86 ? 8.358 -1.322 0.771 1.00 98.25 86 ASP A C 1
ATOM 675 O O . ASP A 1 86 ? 9.191 -1.824 0.010 1.00 98.25 86 ASP A O 1
ATOM 679 N N . GLY A 1 87 ? 8.363 -0.031 1.111 1.00 91.88 87 GLY A N 1
ATOM 680 C CA . GLY A 1 87 ? 9.066 0.956 0.296 1.00 91.88 87 GLY A CA 1
ATOM 681 C C . GLY A 1 87 ? 10.044 1.885 0.991 1.00 91.88 87 GLY A C 1
ATOM 682 O O . GLY A 1 87 ? 10.867 2.457 0.290 1.00 91.88 87 GLY A O 1
ATOM 683 N N . GLU A 1 88 ? 9.983 2.054 2.313 1.00 92.56 88 GLU A N 1
ATOM 684 C CA . GLU A 1 88 ? 10.967 2.893 3.023 1.00 92.56 88 GLU A CA 1
ATOM 685 C C . GLU A 1 88 ? 12.281 2.126 3.229 1.00 92.56 88 GLU A C 1
ATOM 687 O O . GLU A 1 88 ? 13.363 2.637 2.947 1.00 92.56 88 GLU A O 1
ATOM 692 N N . GLY A 1 89 ? 12.198 0.864 3.665 1.00 95.38 89 GLY A N 1
ATOM 693 C CA . GLY A 1 89 ? 13.367 -0.000 3.845 1.00 95.38 89 GLY A CA 1
ATOM 694 C C . GLY A 1 89 ? 13.602 -1.000 2.710 1.00 95.38 89 GLY A C 1
ATOM 695 O O . GLY A 1 89 ? 14.704 -1.530 2.585 1.00 95.38 89 GLY A O 1
ATOM 696 N N . ASN A 1 90 ? 12.585 -1.251 1.885 1.00 98.06 90 ASN A N 1
ATOM 697 C CA . ASN A 1 90 ? 12.636 -2.130 0.716 1.00 98.06 90 ASN A CA 1
ATOM 698 C C . ASN A 1 90 ? 12.268 -1.344 -0.558 1.00 98.06 90 ASN A C 1
ATOM 700 O O . ASN A 1 90 ? 12.176 -0.120 -0.564 1.00 98.06 90 ASN A O 1
ATOM 704 N N . SER A 1 91 ? 12.119 -2.022 -1.694 1.00 98.25 91 SER A N 1
ATOM 705 C CA . SER A 1 91 ? 11.759 -1.372 -2.965 1.00 98.25 91 SER A CA 1
ATOM 706 C C . SER A 1 91 ? 10.839 -2.266 -3.782 1.00 98.25 91 SER A C 1
ATOM 708 O O . SER A 1 91 ? 11.145 -2.632 -4.917 1.00 98.25 91 SER A O 1
ATOM 710 N N . ARG A 1 92 ? 9.728 -2.680 -3.164 1.00 98.50 92 ARG A N 1
ATOM 711 C CA . ARG A 1 92 ? 8.817 -3.675 -3.734 1.00 98.50 92 ARG A CA 1
ATOM 712 C C . ARG A 1 92 ? 7.354 -3.397 -3.413 1.00 98.50 92 ARG A C 1
ATOM 714 O O . ARG A 1 92 ? 7.017 -2.643 -2.501 1.00 98.50 92 ARG A O 1
ATOM 721 N N . VAL A 1 93 ? 6.492 -4.082 -4.149 1.00 98.75 93 VAL A N 1
ATOM 722 C CA . VAL A 1 93 ? 5.069 -4.227 -3.857 1.00 98.75 93 VAL A CA 1
ATOM 723 C C . VAL A 1 93 ? 4.773 -5.705 -3.652 1.00 98.75 93 VAL A C 1
ATOM 725 O O . VAL A 1 93 ? 5.241 -6.547 -4.421 1.00 98.75 93 VAL A O 1
ATOM 728 N N . LEU A 1 94 ? 3.990 -6.020 -2.624 1.00 98.56 94 LEU A N 1
ATOM 729 C CA . LEU A 1 94 ? 3.473 -7.361 -2.370 1.00 98.56 94 LEU A CA 1
ATOM 730 C C . LEU A 1 94 ? 1.957 -7.371 -2.555 1.00 98.56 94 LEU A C 1
ATOM 732 O O . LEU A 1 94 ? 1.265 -6.500 -2.034 1.00 98.56 94 LEU A O 1
ATOM 736 N N . LYS A 1 95 ? 1.442 -8.365 -3.279 1.00 98.44 95 LYS A N 1
ATOM 737 C CA . LYS A 1 95 ? 0.012 -8.658 -3.404 1.00 98.44 95 LYS A CA 1
ATOM 738 C C . LYS A 1 95 ? -0.347 -9.832 -2.506 1.00 98.44 95 LYS A C 1
ATOM 740 O O . LYS A 1 95 ? 0.344 -10.851 -2.510 1.00 98.44 95 LYS A O 1
ATOM 745 N N . PHE A 1 96 ? -1.488 -9.723 -1.850 1.00 98.50 96 PHE A N 1
ATOM 746 C CA . PHE A 1 96 ? -2.057 -10.735 -0.981 1.00 98.50 96 PHE A CA 1
ATOM 747 C C . PHE A 1 96 ? -3.489 -11.051 -1.393 1.00 98.50 96 PHE A C 1
ATOM 749 O O . PHE A 1 96 ? -4.194 -10.180 -1.905 1.00 98.50 96 PHE A O 1
ATOM 756 N N . ASP A 1 97 ? -3.931 -12.278 -1.142 1.00 97.44 97 ASP A N 1
ATOM 757 C CA . ASP A 1 97 ? -5.355 -12.594 -1.175 1.00 97.44 97 ASP A CA 1
ATOM 758 C C . ASP A 1 97 ? -6.083 -11.991 0.035 1.00 97.44 97 ASP A C 1
ATOM 760 O O . ASP A 1 97 ? -5.466 -11.512 0.987 1.00 97.44 97 ASP A O 1
ATOM 764 N N . LYS A 1 98 ? -7.417 -12.053 0.039 1.00 95.06 98 LYS A N 1
ATOM 765 C CA . LYS A 1 98 ? -8.245 -11.528 1.139 1.00 95.06 98 LYS A CA 1
ATOM 766 C C . LYS A 1 98 ? -7.999 -12.173 2.512 1.00 95.06 98 LYS A C 1
ATOM 768 O O . LYS A 1 98 ? -8.497 -11.667 3.517 1.00 95.06 98 LYS A O 1
ATOM 773 N N . TYR A 1 99 ? -7.278 -13.292 2.561 1.00 95.06 99 TYR A N 1
ATOM 774 C CA . TYR A 1 99 ? -6.928 -14.015 3.783 1.00 95.06 99 TYR A CA 1
ATOM 775 C C . TYR A 1 99 ? -5.507 -13.695 4.271 1.00 95.06 99 TYR A C 1
ATOM 777 O O . TYR A 1 99 ? -5.129 -14.128 5.357 1.00 95.06 99 TYR A O 1
ATOM 785 N N . GLY A 1 100 ? -4.735 -12.917 3.506 1.00 96.56 100 GLY A N 1
ATOM 786 C CA . GLY A 1 100 ? -3.365 -12.540 3.837 1.00 96.56 100 GLY A CA 1
ATOM 787 C C . GLY A 1 100 ? -2.298 -13.500 3.313 1.00 96.56 100 GLY A C 1
ATOM 788 O O . GLY A 1 100 ? -1.145 -13.392 3.726 1.00 96.56 100 GLY A O 1
ATOM 789 N N . ASN A 1 101 ? -2.638 -14.412 2.399 1.00 97.25 101 ASN A N 1
ATOM 790 C CA . ASN A 1 101 ? -1.634 -15.230 1.721 1.00 97.25 101 ASN A CA 1
ATOM 791 C C . ASN A 1 101 ? -0.976 -14.423 0.602 1.00 97.25 101 ASN A C 1
ATOM 793 O O . ASN A 1 101 ? -1.663 -13.777 -0.188 1.00 97.25 101 ASN A O 1
ATOM 797 N N . VAL A 1 102 ? 0.351 -14.490 0.500 1.00 97.50 102 VAL A N 1
ATOM 798 C CA . VAL A 1 102 ? 1.101 -13.817 -0.569 1.00 97.50 102 VAL A CA 1
ATOM 799 C C . VAL A 1 102 ? 0.784 -14.472 -1.912 1.00 97.50 102 VAL A C 1
ATOM 801 O O . VAL A 1 102 ? 0.934 -15.682 -2.071 1.00 97.50 102 VAL A O 1
ATOM 804 N N . LEU A 1 103 ? 0.376 -13.659 -2.884 1.00 98.06 103 LEU A N 1
ATOM 805 C CA . LEU A 1 103 ? 0.089 -14.090 -4.252 1.00 98.06 103 LEU A CA 1
ATOM 806 C C . LEU A 1 103 ? 1.256 -13.806 -5.195 1.00 98.0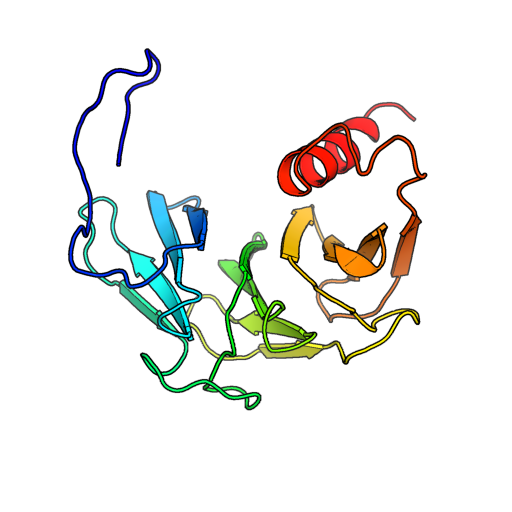6 103 LEU A C 1
ATOM 808 O O . LEU A 1 103 ? 1.622 -14.661 -5.997 1.00 98.06 103 LEU A O 1
ATOM 812 N N . LEU A 1 104 ? 1.828 -12.602 -5.121 1.00 96.94 104 LEU A N 1
ATOM 813 C CA . LEU A 1 104 ? 2.996 -12.215 -5.912 1.00 96.94 104 LEU A CA 1
ATOM 814 C C . LEU A 1 104 ? 3.717 -11.021 -5.280 1.00 96.94 104 LEU A C 1
ATOM 816 O O . LEU A 1 104 ? 3.128 -10.256 -4.518 1.00 96.94 104 LEU A O 1
ATOM 820 N N . GLY A 1 105 ? 4.983 -10.844 -5.640 1.00 97.94 105 GLY A N 1
ATOM 821 C CA . GLY A 1 105 ? 5.774 -9.669 -5.301 1.00 97.94 105 GLY A CA 1
ATOM 822 C C . GLY A 1 105 ? 6.554 -9.188 -6.515 1.00 97.94 105 GLY A C 1
ATOM 823 O O . GLY A 1 105 ? 6.987 -10.002 -7.331 1.00 97.94 105 GLY A O 1
ATOM 824 N N . TRP A 1 106 ? 6.717 -7.875 -6.651 1.00 98.62 106 TRP A N 1
ATOM 825 C CA . TRP A 1 106 ? 7.505 -7.285 -7.731 1.00 98.62 106 TRP A CA 1
ATOM 826 C C . TRP A 1 106 ? 8.202 -6.007 -7.282 1.00 98.62 106 TRP A C 1
ATOM 828 O O . TRP A 1 106 ? 7.809 -5.378 -6.301 1.00 98.62 106 TRP A O 1
ATOM 838 N N . GLY A 1 107 ? 9.226 -5.610 -8.033 1.00 98.38 107 GLY A N 1
ATOM 839 C CA . GLY A 1 107 ? 10.052 -4.454 -7.715 1.00 98.38 107 GLY A CA 1
ATOM 840 C C . GLY A 1 107 ? 11.430 -4.823 -7.184 1.00 98.38 107 GLY A C 1
ATOM 841 O O . GLY A 1 107 ? 11.656 -5.907 -6.650 1.00 98.38 107 GLY A O 1
ATOM 842 N N . MET A 1 108 ? 12.359 -3.897 -7.381 1.00 98.25 108 MET A N 1
ATOM 843 C CA . MET A 1 108 ? 13.694 -3.873 -6.790 1.00 98.25 108 MET A CA 1
ATOM 844 C C . MET A 1 108 ? 14.217 -2.438 -6.821 1.00 98.25 108 MET A C 1
ATOM 846 O O . MET A 1 108 ? 13.678 -1.612 -7.561 1.00 98.25 108 MET A O 1
ATOM 850 N N . LYS A 1 109 ? 15.280 -2.151 -6.062 1.00 98.44 109 LYS A N 1
ATOM 851 C CA . LYS A 1 109 ? 15.879 -0.814 -6.021 1.00 98.44 109 LYS A CA 1
ATOM 852 C C . LYS A 1 109 ? 16.317 -0.361 -7.419 1.00 98.44 109 LYS A C 1
ATOM 854 O O . LYS A 1 109 ? 17.033 -1.093 -8.101 1.00 98.44 109 LYS A O 1
ATOM 859 N N . GLY A 1 110 ? 15.927 0.844 -7.829 1.00 98.38 110 GLY A N 1
ATOM 860 C CA . GLY A 1 110 ? 16.401 1.467 -9.065 1.00 98.38 110 GLY A CA 1
ATOM 861 C C . GLY A 1 110 ? 15.416 2.458 -9.683 1.00 98.38 110 GLY A C 1
ATOM 862 O O . GLY A 1 110 ? 14.385 2.788 -9.104 1.00 98.38 110 GLY A O 1
ATOM 863 N N . SER A 1 111 ? 15.742 2.932 -10.885 1.00 97.81 111 SER A N 1
ATOM 864 C CA . SER A 1 111 ? 14.975 3.949 -11.623 1.00 97.81 111 SER A CA 1
ATOM 865 C C . SER A 1 111 ? 14.439 3.453 -12.972 1.00 97.81 111 SER A C 1
ATOM 867 O O . SER A 1 111 ? 13.762 4.189 -13.694 1.00 97.81 111 SER A O 1
ATOM 869 N N . GLY A 1 112 ? 14.690 2.189 -13.326 1.00 98.44 112 GLY A N 1
ATOM 870 C CA . GLY A 1 112 ? 14.141 1.567 -14.530 1.00 98.44 112 GLY A CA 1
ATOM 871 C C . GLY A 1 112 ? 12.645 1.229 -14.417 1.00 98.44 112 GLY A C 1
ATOM 872 O O . GLY A 1 112 ? 12.070 1.314 -13.326 1.00 98.44 112 GLY A O 1
ATOM 873 N N . PRO A 1 113 ? 12.001 0.824 -15.528 1.00 98.50 113 PRO A N 1
ATOM 874 C CA . PRO A 1 113 ? 10.637 0.300 -15.517 1.00 98.50 113 PRO A CA 1
ATOM 875 C C . PRO A 1 113 ? 10.495 -0.903 -14.580 1.00 98.50 113 PRO A C 1
ATOM 877 O O . PRO A 1 113 ? 11.259 -1.863 -14.669 1.00 98.50 113 PRO A O 1
ATOM 880 N N . GLY A 1 114 ? 9.519 -0.849 -13.676 1.00 98.31 114 GLY A N 1
ATOM 881 C CA . GLY A 1 114 ? 9.279 -1.890 -12.674 1.00 98.31 114 GLY A CA 1
ATOM 882 C C . GLY A 1 114 ? 10.296 -1.942 -11.532 1.00 98.31 114 GLY A C 1
ATOM 883 O O . GLY A 1 114 ? 10.160 -2.796 -10.663 1.00 98.31 114 GLY A O 1
ATOM 884 N N . GLN A 1 115 ? 11.277 -1.039 -11.501 1.00 98.75 115 GLN A N 1
ATOM 885 C CA . GLN A 1 115 ? 12.139 -0.794 -10.341 1.00 98.75 115 GLN A CA 1
ATOM 886 C C . GLN A 1 115 ? 11.591 0.385 -9.539 1.00 98.75 115 GLN A C 1
ATOM 888 O O . GLN A 1 115 ? 10.892 1.227 -10.098 1.00 98.75 115 GLN A O 1
ATOM 893 N N . PHE A 1 116 ? 11.918 0.475 -8.257 1.00 98.62 116 PHE A N 1
ATOM 894 C CA . PHE A 1 116 ? 11.483 1.567 -7.392 1.00 98.62 116 PHE A CA 1
ATOM 895 C C . PHE A 1 116 ? 12.653 2.128 -6.595 1.00 98.62 116 PHE A C 1
ATOM 897 O O . PHE A 1 116 ? 13.558 1.385 -6.226 1.00 98.62 116 PHE A O 1
ATOM 904 N N . ASP A 1 117 ? 12.628 3.422 -6.299 1.00 97.81 117 ASP A N 1
ATOM 905 C CA . ASP A 1 117 ? 13.553 4.016 -5.336 1.00 97.81 117 ASP A CA 1
ATOM 906 C C . ASP A 1 117 ? 12.888 4.053 -3.956 1.00 97.81 117 ASP A C 1
ATOM 908 O O . ASP A 1 117 ? 13.433 3.503 -2.999 1.00 97.81 117 ASP A O 1
ATOM 912 N N . LEU A 1 118 ? 11.662 4.585 -3.888 1.00 97.00 118 LEU A N 1
ATOM 913 C CA . LEU A 1 118 ? 10.844 4.602 -2.673 1.00 97.00 118 LEU A CA 1
ATOM 914 C C . LEU A 1 118 ? 9.353 4.504 -3.058 1.00 97.00 118 LEU A C 1
ATOM 916 O O . LEU A 1 118 ? 8.684 5.531 -3.236 1.00 97.00 118 LEU A O 1
ATOM 920 N N . PRO A 1 119 ? 8.802 3.285 -3.230 1.00 97.75 119 PRO A N 1
ATOM 921 C CA . PRO A 1 119 ? 7.379 3.108 -3.492 1.00 97.75 119 PRO A CA 1
ATOM 922 C C . PRO A 1 119 ? 6.583 3.455 -2.224 1.00 97.75 119 PRO A C 1
ATOM 924 O O . PRO A 1 119 ? 6.592 2.721 -1.239 1.00 97.75 119 PRO A O 1
ATOM 927 N N . HIS A 1 120 ? 5.911 4.602 -2.224 1.00 96.88 120 HIS A N 1
ATOM 928 C CA . HIS A 1 120 ? 5.349 5.203 -1.008 1.00 96.88 120 HIS A CA 1
ATOM 929 C C . HIS A 1 120 ? 3.819 5.206 -0.967 1.00 96.88 120 HIS A C 1
ATOM 931 O O . HIS A 1 120 ? 3.223 5.300 0.104 1.00 96.88 120 HIS A O 1
ATOM 937 N N . SER A 1 121 ? 3.170 5.181 -2.127 1.00 96.81 121 SER A N 1
ATOM 938 C CA . SER A 1 121 ? 1.712 5.181 -2.229 1.00 96.81 121 SER A CA 1
ATOM 939 C C . SER A 1 121 ? 1.251 4.194 -3.283 1.00 96.81 121 SER A C 1
ATOM 941 O O . SER A 1 121 ? 1.950 3.945 -4.270 1.00 96.81 121 SER A O 1
ATOM 943 N N . ILE A 1 122 ? 0.056 3.647 -3.080 1.00 98.25 122 ILE A N 1
ATOM 944 C CA . ILE A 1 122 ? -0.556 2.713 -4.018 1.00 98.25 122 ILE A CA 1
ATOM 945 C C . ILE A 1 122 ? -2.052 2.979 -4.156 1.00 98.25 122 ILE A C 1
ATOM 947 O O . ILE A 1 122 ? -2.740 3.293 -3.189 1.00 98.25 122 ILE A O 1
ATOM 951 N N . ALA A 1 123 ? -2.557 2.866 -5.381 1.00 97.88 123 ALA A N 1
ATOM 952 C CA . ALA A 1 123 ? -3.980 2.922 -5.683 1.00 97.88 123 ALA A CA 1
ATOM 953 C C . ALA A 1 123 ? -4.327 1.924 -6.781 1.00 97.88 123 ALA A C 1
ATOM 955 O O . ALA A 1 123 ? -3.488 1.561 -7.608 1.00 97.88 123 ALA A O 1
ATOM 956 N N . ILE A 1 124 ? -5.582 1.489 -6.784 1.00 96.56 124 ILE A N 1
ATOM 957 C CA . ILE A 1 124 ? -6.097 0.511 -7.735 1.00 96.56 124 ILE A CA 1
ATOM 958 C C . ILE A 1 124 ? -7.333 1.098 -8.394 1.00 96.56 124 ILE A C 1
ATOM 960 O O . ILE A 1 124 ? -8.236 1.581 -7.713 1.00 96.56 124 ILE A O 1
ATOM 964 N N . ASP A 1 125 ? -7.367 1.035 -9.720 1.00 94.88 125 ASP A N 1
ATOM 965 C CA . ASP A 1 125 ? -8.525 1.416 -10.520 1.00 94.88 125 ASP A CA 1
ATOM 966 C C . ASP A 1 125 ? -8.739 0.387 -11.635 1.00 94.88 125 ASP A C 1
ATOM 968 O O . ASP A 1 125 ? -7.943 0.263 -12.570 1.00 94.88 125 ASP A O 1
ATOM 972 N N . GLY A 1 126 ? -9.802 -0.409 -11.502 1.00 94.31 126 GLY A N 1
ATOM 973 C CA . GLY A 1 126 ? -10.046 -1.524 -12.415 1.00 94.31 126 GLY A CA 1
ATOM 974 C C . GLY A 1 126 ? -8.946 -2.577 -12.319 1.00 94.31 126 GLY A C 1
ATOM 975 O O . GLY A 1 126 ? -8.687 -3.118 -11.247 1.00 94.31 126 GLY A O 1
ATOM 976 N N . ASP A 1 127 ? -8.316 -2.857 -13.457 1.00 95.31 127 ASP A N 1
ATOM 977 C CA . ASP A 1 127 ? -7.189 -3.785 -13.576 1.00 95.31 127 ASP A CA 1
ATOM 978 C C . ASP A 1 127 ? -5.819 -3.101 -13.424 1.00 95.31 127 ASP A C 1
ATOM 980 O O . ASP A 1 127 ? -4.783 -3.752 -13.591 1.00 95.31 127 ASP A O 1
ATOM 984 N N . LEU A 1 128 ? -5.798 -1.793 -13.153 1.00 98.25 128 LEU A N 1
ATOM 985 C CA . LEU A 1 128 ? -4.578 -0.999 -13.084 1.00 98.25 128 LEU A CA 1
ATOM 986 C C . LEU A 1 128 ? -4.145 -0.773 -11.638 1.00 98.25 128 LEU A C 1
ATOM 988 O O . LEU A 1 128 ? -4.942 -0.374 -10.790 1.00 98.25 128 LEU A O 1
ATOM 992 N N . VAL A 1 129 ? -2.852 -0.969 -11.393 1.00 98.56 129 VAL A N 1
ATOM 993 C CA . VAL A 1 129 ? -2.188 -0.690 -10.118 1.00 98.56 129 VAL A CA 1
ATOM 994 C C . VAL A 1 129 ? -1.248 0.491 -10.318 1.00 98.56 129 VAL A C 1
ATOM 996 O O . VAL A 1 129 ? -0.318 0.426 -11.120 1.00 98.56 129 VAL A O 1
ATOM 999 N N . TYR A 1 130 ? -1.490 1.575 -9.594 1.00 98.62 130 TYR A N 1
ATOM 1000 C CA . TYR A 1 130 ? -0.695 2.794 -9.639 1.00 98.62 130 TYR A CA 1
ATOM 1001 C C . TYR A 1 130 ? 0.192 2.846 -8.406 1.00 98.62 130 TYR A C 1
ATOM 1003 O O . TYR A 1 130 ? -0.315 2.775 -7.291 1.00 98.62 130 TYR A O 1
ATOM 1011 N N . VAL A 1 131 ? 1.497 2.996 -8.602 1.00 98.56 131 VAL A N 1
ATOM 1012 C CA . VAL A 1 131 ? 2.479 3.060 -7.519 1.00 98.56 131 VAL A CA 1
ATOM 1013 C C . VAL A 1 131 ? 3.217 4.387 -7.607 1.00 98.56 131 VAL A C 1
ATOM 1015 O O . VAL A 1 131 ? 3.879 4.668 -8.610 1.00 98.56 131 VAL A O 1
ATOM 1018 N N . GLY A 1 132 ? 3.088 5.211 -6.570 1.00 97.44 132 GLY A N 1
ATOM 1019 C CA . GLY A 1 132 ? 3.853 6.442 -6.414 1.00 97.44 132 GLY A CA 1
ATOM 1020 C C . GLY A 1 132 ? 5.266 6.122 -5.945 1.00 97.44 132 GLY A C 1
ATOM 1021 O O . GLY A 1 132 ? 5.461 5.662 -4.823 1.00 97.44 132 GLY A O 1
ATOM 1022 N N . ASP A 1 133 ? 6.243 6.365 -6.808 1.00 97.25 133 ASP A N 1
ATOM 1023 C CA . ASP A 1 133 ? 7.664 6.146 -6.559 1.00 97.25 133 ASP A CA 1
ATOM 1024 C C . ASP A 1 133 ? 8.297 7.500 -6.229 1.00 97.25 133 ASP A C 1
ATOM 1026 O O . ASP A 1 133 ? 8.639 8.286 -7.120 1.00 97.25 133 ASP A O 1
ATOM 1030 N N . ARG A 1 134 ? 8.314 7.807 -4.928 1.00 93.62 134 ARG A N 1
ATOM 1031 C CA . ARG A 1 134 ? 8.503 9.155 -4.384 1.00 93.62 134 ARG A CA 1
ATOM 1032 C C . ARG A 1 134 ? 9.847 9.749 -4.792 1.00 93.62 134 ARG A C 1
ATOM 1034 O O . ARG A 1 134 ? 9.868 10.842 -5.351 1.00 93.62 134 ARG A O 1
ATOM 1041 N N . GLU A 1 135 ? 10.935 9.020 -4.566 1.00 94.69 135 GLU A N 1
ATOM 1042 C CA . GLU A 1 135 ? 12.294 9.525 -4.812 1.00 94.69 135 GLU A CA 1
ATOM 1043 C C . GLU A 1 135 ? 12.662 9.550 -6.305 1.00 94.69 135 GLU A C 1
ATOM 1045 O O . GLU A 1 135 ? 13.430 10.401 -6.746 1.00 94.69 135 GLU A O 1
ATOM 1050 N N . ASN A 1 136 ? 12.001 8.735 -7.136 1.00 95.69 136 ASN A N 1
ATOM 1051 C CA . ASN A 1 136 ? 12.089 8.857 -8.596 1.00 95.69 136 ASN A CA 1
ATOM 1052 C C . ASN A 1 136 ? 11.134 9.919 -9.185 1.00 95.69 136 ASN A C 1
ATOM 1054 O O . ASN A 1 136 ? 11.078 10.068 -10.410 1.00 95.69 136 ASN A O 1
ATOM 1058 N N . ALA A 1 137 ? 10.357 10.628 -8.356 1.00 94.44 137 ALA A N 1
ATOM 1059 C CA . ALA A 1 137 ? 9.380 11.641 -8.766 1.00 94.44 137 ALA A CA 1
ATOM 1060 C C . ALA A 1 137 ? 8.453 11.173 -9.908 1.00 94.44 137 ALA A C 1
ATOM 1062 O O . ALA A 1 137 ? 8.238 11.870 -10.907 1.00 94.44 137 ALA A O 1
ATOM 1063 N N . ARG A 1 138 ? 7.900 9.962 -9.785 1.00 96.12 138 ARG A N 1
ATOM 1064 C CA . ARG A 1 138 ? 7.037 9.370 -10.817 1.00 96.12 138 ARG A CA 1
ATOM 1065 C C . ARG A 1 138 ? 5.903 8.539 -10.234 1.00 96.12 138 ARG A C 1
ATOM 1067 O O . ARG A 1 138 ? 5.932 8.118 -9.083 1.00 96.12 138 ARG A O 1
ATOM 1074 N N . ILE A 1 139 ? 4.922 8.252 -11.079 1.00 98.25 139 ILE A N 1
ATOM 1075 C CA . ILE A 1 139 ? 3.912 7.221 -10.846 1.00 98.25 139 ILE A CA 1
ATOM 1076 C C . ILE A 1 139 ? 4.130 6.134 -11.891 1.00 98.25 139 ILE A C 1
ATOM 1078 O O . ILE A 1 139 ? 4.111 6.418 -13.088 1.00 98.25 139 ILE A O 1
ATOM 1082 N N . GLN A 1 140 ? 4.322 4.893 -11.458 1.00 98.50 140 GLN A N 1
ATOM 1083 C CA . GLN A 1 140 ? 4.358 3.739 -12.352 1.00 98.50 140 GLN A CA 1
ATOM 1084 C C . GLN A 1 140 ? 3.018 3.009 -12.333 1.00 98.50 140 GLN A C 1
ATOM 1086 O O . GLN A 1 140 ? 2.366 2.913 -11.297 1.00 98.50 140 GLN A O 1
ATOM 1091 N N . ILE A 1 141 ? 2.606 2.509 -13.495 1.00 98.69 141 ILE A N 1
ATOM 1092 C CA . ILE A 1 141 ? 1.311 1.867 -13.709 1.00 98.69 141 ILE A CA 1
ATOM 1093 C C . ILE A 1 141 ? 1.556 0.439 -14.168 1.00 98.69 141 ILE A C 1
ATOM 1095 O O . ILE A 1 141 ? 2.267 0.205 -15.149 1.00 98.69 141 ILE A O 1
ATOM 1099 N N . PHE A 1 142 ? 0.932 -0.499 -13.471 1.00 98.81 142 PHE A N 1
ATOM 1100 C CA . PHE A 1 142 ? 1.055 -1.934 -13.671 1.00 98.81 142 PHE A CA 1
ATOM 1101 C C . PHE A 1 142 ? -0.314 -2.555 -13.942 1.00 98.81 142 PHE A C 1
ATOM 1103 O O . PHE A 1 142 ? -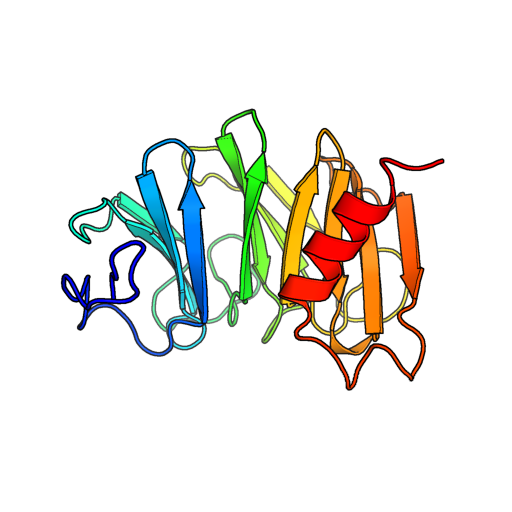1.346 -1.949 -13.648 1.00 98.81 142 PHE A O 1
ATOM 1110 N N . ASP A 1 143 ? -0.326 -3.770 -14.482 1.00 98.12 143 ASP A N 1
ATOM 1111 C CA . ASP A 1 143 ? -1.504 -4.633 -14.383 1.00 98.12 143 ASP A CA 1
ATOM 1112 C C . ASP A 1 143 ? -1.542 -5.382 -13.036 1.00 98.12 143 ASP A C 1
ATOM 1114 O O . ASP A 1 143 ? -0.602 -5.330 -12.235 1.00 98.12 143 ASP A O 1
ATOM 1118 N N . ARG A 1 144 ? -2.635 -6.111 -12.777 1.00 96.56 144 ARG A N 1
ATOM 1119 C CA . ARG A 1 144 ? -2.837 -6.874 -11.529 1.00 96.56 144 ARG A CA 1
ATOM 1120 C C . ARG A 1 144 ? -1.800 -7.972 -11.262 1.00 96.56 144 ARG A C 1
ATOM 1122 O O . ARG A 1 144 ? -1.775 -8.470 -10.133 1.00 96.56 144 ARG A O 1
ATOM 1129 N N . ASN A 1 145 ? -0.978 -8.326 -12.253 1.00 97.12 145 ASN A N 1
ATOM 1130 C CA . ASN A 1 145 ? 0.094 -9.318 -12.154 1.00 97.12 145 ASN A CA 1
ATOM 1131 C C . ASN A 1 145 ? 1.480 -8.671 -11.969 1.00 97.12 145 ASN A C 1
ATOM 1133 O O . ASN A 1 145 ? 2.491 -9.364 -12.052 1.00 97.12 145 ASN A O 1
ATOM 1137 N N . GLY A 1 146 ? 1.543 -7.355 -11.737 1.00 97.69 146 GLY A N 1
ATOM 1138 C CA . GLY A 1 146 ? 2.795 -6.633 -11.501 1.00 97.69 146 GLY A CA 1
ATOM 1139 C C . GLY A 1 146 ? 3.604 -6.362 -12.770 1.00 97.69 146 GLY A C 1
ATOM 1140 O O . GLY A 1 146 ? 4.758 -5.940 -12.686 1.00 97.69 146 GLY A O 1
ATOM 1141 N N . ARG A 1 147 ? 3.033 -6.566 -13.966 1.00 98.38 147 ARG A N 1
ATOM 1142 C CA . ARG A 1 147 ? 3.715 -6.218 -15.216 1.00 98.38 147 ARG A CA 1
ATOM 1143 C C . ARG A 1 147 ? 3.623 -4.716 -15.444 1.00 98.38 147 ARG A C 1
ATOM 1145 O O . ARG A 1 147 ? 2.532 -4.151 -15.481 1.00 98.38 147 ARG A O 1
ATOM 1152 N N . PHE A 1 148 ? 4.778 -4.082 -15.632 1.00 98.62 148 PHE A N 1
ATOM 1153 C CA . PHE A 1 148 ? 4.867 -2.665 -15.970 1.00 98.62 148 PHE A CA 1
ATOM 1154 C C . PHE A 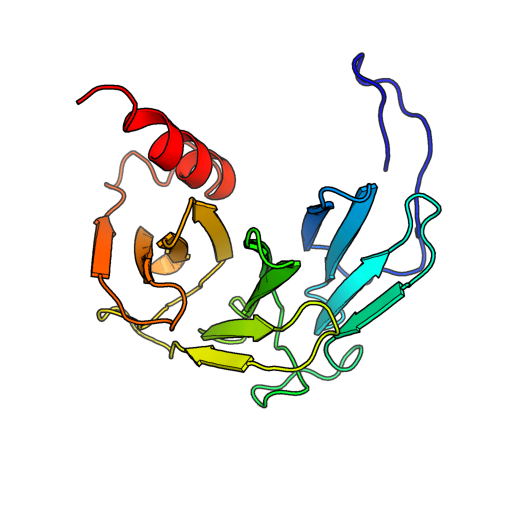1 148 ? 4.148 -2.372 -17.292 1.00 98.62 148 PHE A C 1
ATOM 1156 O O . PHE A 1 148 ? 4.361 -3.065 -18.288 1.00 98.62 148 PHE A O 1
ATOM 1163 N N . LEU A 1 149 ? 3.326 -1.323 -17.303 1.00 98.50 149 LEU A N 1
ATOM 1164 C CA . LEU A 1 149 ? 2.603 -0.870 -18.490 1.00 98.50 149 LEU A CA 1
ATOM 1165 C C . LEU A 1 149 ? 3.124 0.480 -18.987 1.00 98.50 149 LEU A C 1
ATOM 1167 O O . LEU A 1 149 ? 3.353 0.649 -20.182 1.00 98.50 149 LEU A O 1
ATOM 1171 N N . ARG A 1 150 ? 3.252 1.460 -18.085 1.00 98.19 150 ARG A N 1
ATOM 1172 C CA . ARG A 1 150 ? 3.667 2.839 -18.396 1.00 98.19 150 ARG A CA 1
ATOM 1173 C C . ARG A 1 150 ? 4.006 3.609 -17.119 1.00 98.19 150 ARG A C 1
ATOM 1175 O O . ARG A 1 150 ? 3.688 3.163 -16.022 1.00 98.19 150 ARG A O 1
ATOM 1182 N N . GLU A 1 151 ? 4.568 4.803 -17.269 1.00 97.25 151 GLU A N 1
ATOM 1183 C CA . GLU A 1 151 ? 4.835 5.722 -16.159 1.00 97.25 151 GLU A CA 1
ATOM 1184 C C . GLU A 1 151 ? 4.434 7.163 -16.486 1.00 97.25 151 GLU A C 1
ATOM 1186 O O . GLU A 1 151 ? 4.338 7.554 -17.652 1.00 97.25 151 GLU A O 1
ATOM 1191 N N . TRP A 1 152 ? 4.231 7.956 -15.439 1.00 96.00 152 TRP A N 1
ATOM 1192 C CA . TRP A 1 152 ? 4.049 9.400 -15.494 1.00 96.00 152 TRP A CA 1
ATOM 1193 C C . TRP A 1 152 ? 5.132 10.065 -14.657 1.00 96.00 152 TRP A C 1
ATOM 1195 O O . TRP A 1 152 ? 5.217 9.832 -13.452 1.00 96.00 152 TRP A O 1
ATOM 1205 N N . LYS A 1 153 ? 5.950 10.908 -15.286 1.00 93.00 153 LYS A N 1
ATOM 1206 C CA . LYS A 1 153 ? 6.947 11.710 -14.574 1.00 93.00 153 LYS A CA 1
ATOM 1207 C C . LYS A 1 153 ? 6.290 12.964 -14.026 1.00 93.00 153 LYS A C 1
ATOM 1209 O O . LYS A 1 153 ? 5.616 13.688 -14.761 1.00 93.00 153 LYS A O 1
ATOM 1214 N N . LEU A 1 154 ? 6.498 13.219 -12.744 1.00 83.56 154 LEU A N 1
ATOM 1215 C CA . LEU A 1 154 ? 6.043 14.437 -12.101 1.00 83.56 154 LEU A CA 1
ATOM 1216 C C . LEU A 1 154 ? 7.123 15.491 -12.348 1.00 83.56 154 LEU A C 1
ATOM 1218 O O . LEU A 1 154 ? 8.259 15.357 -11.906 1.0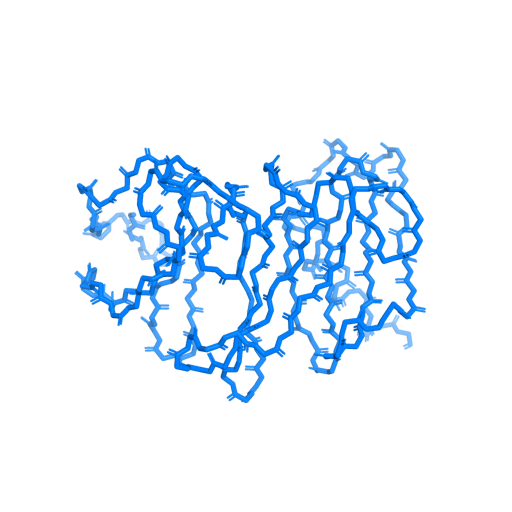0 83.56 154 LEU A O 1
ATOM 1222 N N . GLY A 1 155 ? 6.794 16.512 -13.142 1.00 68.94 155 GLY A N 1
ATOM 1223 C CA . GLY A 1 155 ? 7.720 17.614 -13.402 1.00 68.94 155 GLY A CA 1
ATOM 1224 C C . GLY A 1 155 ? 8.118 18.347 -12.108 1.00 68.94 155 GLY A C 1
ATOM 1225 O O . GLY A 1 155 ? 7.408 18.251 -11.103 1.00 68.94 155 GLY A O 1
ATOM 1226 N N . PRO A 1 156 ? 9.201 19.146 -12.130 1.00 62.56 156 PRO A N 1
ATOM 1227 C CA . PRO A 1 156 ? 9.781 19.773 -10.935 1.00 62.56 156 PRO A CA 1
ATOM 1228 C C . PRO A 1 156 ? 8.810 20.670 -10.146 1.00 62.56 156 PRO A C 1
ATOM 1230 O O . PRO A 1 156 ? 9.006 20.888 -8.958 1.00 62.56 156 PRO A O 1
ATOM 1233 N N . LEU A 1 157 ? 7.738 21.163 -10.776 1.00 55.78 157 LEU A N 1
ATOM 1234 C CA . LEU A 1 157 ? 6.724 22.011 -10.139 1.00 55.78 157 LEU A CA 1
ATOM 1235 C C . LEU A 1 157 ? 5.695 21.235 -9.296 1.00 55.78 157 LEU A C 1
ATOM 1237 O O . LEU A 1 157 ? 5.091 21.817 -8.400 1.00 55.78 157 LEU A O 1
ATOM 1241 N N . LEU A 1 158 ? 5.487 19.939 -9.553 1.00 53.69 158 LEU A N 1
ATOM 1242 C CA . LEU A 1 158 ? 4.474 19.139 -8.848 1.00 53.69 158 LEU A CA 1
ATOM 1243 C C . LEU A 1 158 ? 4.997 18.531 -7.540 1.00 53.69 158 LEU A C 1
ATOM 1245 O O . LEU A 1 158 ? 4.202 18.229 -6.655 1.00 53.69 158 LEU A O 1
ATOM 1249 N N . VAL A 1 159 ? 6.319 18.399 -7.393 1.00 50.94 159 VAL A N 1
ATOM 1250 C CA . VAL A 1 159 ? 6.960 17.760 -6.228 1.00 50.94 159 VAL A CA 1
ATOM 1251 C C . VAL A 1 159 ? 6.879 18.634 -4.966 1.00 50.94 159 VAL A C 1
ATOM 1253 O O . VAL A 1 159 ? 6.826 18.112 -3.859 1.00 50.94 159 VAL A O 1
ATOM 1256 N N . PHE A 1 160 ? 6.801 19.961 -5.117 1.00 45.78 160 PHE A N 1
ATOM 1257 C CA . PHE A 1 160 ? 6.762 20.900 -3.985 1.00 45.78 160 PHE A CA 1
ATOM 1258 C C . PHE A 1 160 ? 5.350 21.332 -3.565 1.00 45.78 160 PHE A C 1
ATOM 1260 O O . PHE A 1 160 ? 5.199 21.970 -2.526 1.00 45.78 160 PHE A O 1
ATOM 1267 N N . ALA A 1 161 ? 4.319 21.016 -4.356 1.00 45.09 161 ALA A N 1
ATOM 1268 C CA . ALA A 1 161 ? 2.990 21.601 -4.177 1.00 45.09 161 ALA A CA 1
ATOM 1269 C C . ALA A 1 161 ? 1.963 20.668 -3.515 1.00 45.09 161 ALA A C 1
ATOM 1271 O O . ALA A 1 161 ? 0.992 21.167 -2.951 1.00 45.09 161 ALA A O 1
ATOM 1272 N N . LEU A 1 162 ? 2.129 19.339 -3.570 1.00 45.75 162 LEU A N 1
ATOM 1273 C CA . LEU A 1 162 ? 1.110 18.388 -3.102 1.00 45.75 162 LEU A CA 1
ATOM 1274 C C . LEU A 1 162 ? 1.733 17.110 -2.522 1.00 45.75 162 LEU A C 1
ATOM 1276 O O . LEU A 1 162 ? 2.686 16.565 -3.069 1.00 45.75 162 LEU A O 1
ATOM 1280 N N . HIS A 1 163 ? 1.149 16.598 -1.433 1.00 53.62 163 HIS A N 1
ATOM 1281 C CA . HIS A 1 163 ? 1.487 15.274 -0.902 1.00 53.62 163 HIS A CA 1
ATOM 1282 C C . HIS A 1 163 ? 1.234 14.185 -1.970 1.00 53.62 163 HIS A C 1
ATOM 1284 O O . HIS A 1 163 ? 0.212 14.247 -2.662 1.00 53.62 163 HIS A O 1
ATOM 1290 N N . PRO A 1 164 ? 2.087 13.146 -2.077 1.00 53.53 164 PRO A N 1
ATOM 1291 C CA . PRO A 1 164 ? 2.003 12.122 -3.130 1.00 53.53 164 PRO A CA 1
ATOM 1292 C C . PRO A 1 164 ? 0.665 11.362 -3.174 1.00 53.53 164 PRO A C 1
ATOM 1294 O O . PRO A 1 164 ? 0.258 10.892 -4.234 1.00 53.53 164 PRO A O 1
ATOM 1297 N N . ILE A 1 165 ? -0.063 11.295 -2.053 1.00 53.97 165 ILE A N 1
ATOM 1298 C CA . ILE A 1 165 ? -1.418 10.718 -1.984 1.00 53.97 165 ILE A CA 1
ATOM 1299 C C . ILE A 1 165 ? -2.430 11.559 -2.786 1.00 53.97 165 ILE A C 1
ATOM 1301 O O . ILE A 1 165 ? -3.271 11.002 -3.486 1.00 53.97 165 ILE A O 1
ATOM 1305 N N . ILE A 1 166 ? -2.330 12.893 -2.732 1.00 54.75 166 ILE A N 1
ATOM 1306 C CA . ILE A 1 166 ? -3.237 13.817 -3.439 1.00 54.75 166 ILE A CA 1
ATOM 1307 C C . ILE A 1 166 ? -2.963 13.790 -4.949 1.00 54.75 166 ILE A C 1
ATOM 1309 O O . ILE A 1 166 ? -3.880 13.838 -5.763 1.00 54.75 166 ILE A O 1
ATOM 1313 N N . LEU A 1 167 ? -1.694 13.659 -5.341 1.00 56.66 167 LEU A N 1
ATOM 1314 C CA . LEU A 1 167 ? -1.311 13.532 -6.750 1.00 56.66 167 LEU A CA 1
ATOM 1315 C C . LEU A 1 167 ? -1.877 12.261 -7.387 1.00 56.66 167 LEU A C 1
ATOM 1317 O O . LEU A 1 167 ? -2.325 12.308 -8.531 1.00 56.66 167 LEU A O 1
ATOM 1321 N N . LEU A 1 168 ? -1.904 11.149 -6.650 1.00 58.00 168 LEU A N 1
ATOM 1322 C CA . LEU A 1 168 ? -2.436 9.885 -7.153 1.00 58.00 168 LEU A CA 1
ATOM 1323 C C . LEU A 1 168 ? -3.950 9.972 -7.397 1.00 58.00 168 LEU A C 1
ATOM 1325 O O . LEU A 1 168 ? -4.425 9.573 -8.458 1.00 58.00 168 LEU A O 1
ATOM 1329 N N . THR A 1 169 ? -4.710 10.562 -6.469 1.00 59.34 169 THR A N 1
ATOM 1330 C CA . THR A 1 169 ? -6.162 10.746 -6.626 1.00 59.34 169 THR A CA 1
ATOM 1331 C C . THR A 1 169 ? -6.510 11.747 -7.726 1.00 59.34 169 THR A C 1
ATOM 1333 O O . THR A 1 169 ? -7.377 11.455 -8.552 1.00 59.34 169 THR A O 1
ATOM 1336 N N . CYS A 1 170 ? -5.795 12.872 -7.829 1.00 54.12 170 CYS A N 1
ATOM 1337 C CA . CYS A 1 170 ? -5.979 13.821 -8.931 1.00 54.12 170 CYS A CA 1
ATOM 1338 C C . CYS A 1 170 ? -5.617 13.218 -10.298 1.00 54.12 170 CYS A C 1
ATOM 1340 O O . CYS A 1 170 ? -6.310 13.474 -11.283 1.00 54.12 170 CYS A O 1
ATOM 1342 N N . ALA A 1 171 ? -4.561 12.403 -10.381 1.00 57.44 171 ALA A N 1
ATOM 1343 C CA . ALA A 1 171 ? -4.156 11.762 -11.631 1.00 57.44 171 ALA A CA 1
ATOM 1344 C C . ALA A 1 171 ? -5.130 10.657 -12.084 1.00 57.44 171 ALA A C 1
ATOM 1346 O O . ALA A 1 171 ? -5.270 10.430 -13.286 1.00 57.44 171 ALA A O 1
ATOM 1347 N N . MET A 1 172 ? -5.836 10.008 -11.150 1.00 59.69 172 MET A N 1
ATOM 1348 C CA . MET A 1 172 ? -6.940 9.092 -11.471 1.00 59.69 172 MET A CA 1
ATOM 1349 C C . MET A 1 172 ? -8.191 9.848 -11.954 1.00 59.69 172 MET A C 1
ATOM 1351 O O . MET A 1 172 ? -8.839 9.420 -12.904 1.00 59.69 172 MET A O 1
ATOM 1355 N N . GLN A 1 173 ? -8.514 11.000 -11.356 1.00 50.22 173 GLN A N 1
ATOM 1356 C CA . GLN A 1 173 ? -9.712 11.780 -11.708 1.00 50.22 173 GLN A CA 1
ATOM 1357 C C . GLN A 1 173 ? -9.578 12.576 -13.018 1.00 50.22 173 GLN A C 1
ATOM 1359 O O . GLN A 1 173 ? -10.568 12.764 -13.726 1.00 50.22 173 GLN A O 1
ATOM 1364 N N . SER A 1 174 ? -8.371 13.014 -13.391 1.00 46.97 174 SER A N 1
ATOM 1365 C CA . SER A 1 174 ? -8.143 13.846 -14.587 1.00 46.97 174 SER A CA 1
ATOM 1366 C C . SER A 1 174 ? -8.342 13.125 -15.930 1.00 46.97 174 SER A C 1
ATOM 1368 O O . SER A 1 174 ? -8.215 13.747 -16.982 1.00 46.97 174 SER A O 1
ATOM 1370 N N . ARG A 1 175 ? -8.694 11.832 -15.922 1.00 52.09 175 ARG A N 1
ATOM 1371 C CA . ARG A 1 175 ? -8.966 11.029 -17.127 1.00 52.09 175 ARG A CA 1
ATOM 1372 C C . ARG A 1 175 ? -10.444 10.720 -17.383 1.00 52.09 175 ARG A C 1
ATOM 1374 O O . ARG A 1 175 ? -10.739 9.979 -18.309 1.00 52.09 175 ARG A O 1
ATOM 1381 N N . ALA A 1 176 ? -11.373 11.339 -16.653 1.00 36.72 176 ALA A N 1
ATOM 1382 C CA . ALA A 1 176 ? -12.784 11.371 -17.062 1.00 36.72 176 ALA A CA 1
ATOM 1383 C C . ALA A 1 176 ? -13.075 12.409 -18.173 1.00 36.72 176 ALA A C 1
ATOM 1385 O O . ALA A 1 176 ? -14.223 12.578 -18.574 1.00 36.72 176 ALA A O 1
ATOM 1386 N N . ALA A 1 177 ? -12.052 13.116 -18.664 1.00 29.72 177 ALA A N 1
ATOM 1387 C CA . ALA A 1 177 ? -12.184 14.159 -19.674 1.00 29.72 177 ALA A CA 1
ATOM 1388 C C . ALA A 1 177 ? -11.087 14.053 -20.744 1.00 29.72 177 ALA A C 1
ATOM 1390 O O . ALA A 1 177 ? -10.282 14.964 -20.852 1.00 29.72 177 ALA A O 1
ATOM 1391 N N . PHE A 1 178 ? -11.029 12.942 -21.486 1.00 34.53 178 PHE A N 1
ATOM 1392 C CA . PHE A 1 178 ? -10.547 12.852 -22.876 1.00 34.53 178 PHE A CA 1
ATOM 1393 C C . PHE A 1 178 ? -11.039 11.548 -23.506 1.00 34.53 178 PHE A C 1
ATOM 1395 O O . PHE A 1 178 ? -10.977 10.509 -22.810 1.00 34.53 178 PHE A O 1
#